Protein AF-A0A5C3QYD5-F1 (afdb_monomer)

Mean predicted aligned error: 5.87 Å

Organism: NCBI:txid1884261

pLDDT: mean 87.88, std 8.75, range [48.03, 98.31]

InterPro domains:
  IPR006797 PRELI/MSF1 domain [PF04707] (2-147)
  IPR006797 PRELI/MSF1 domain [PS50904] (1-152)
  IPR037365 Slowmo/Ups family [PTHR11158] (2-151)

Structure (mmCIF, N/CA/C/O backbone):
data_AF-A0A5C3QYD5-F1
#
_entry.id   AF-A0A5C3QYD5-F1
#
loop_
_atom_site.group_PDB
_atom_site.id
_atom_site.type_symbol
_atom_site.label_atom_id
_atom_site.label_alt_id
_atom_site.label_comp_id
_atom_site.label_asym_id
_atom_site.label_entity_id
_atom_site.label_seq_id
_atom_site.pdbx_PDB_ins_code
_atom_site.Cartn_x
_atom_site.Cartn_y
_atom_site.Cartn_z
_atom_site.occupancy
_atom_site.B_iso_or_equiv
_atom_site.auth_seq_id
_atom_site.auth_comp_id
_atom_site.auth_asym_id
_atom_site.auth_atom_id
_atom_site.pdbx_PDB_model_num
ATOM 1 N N . MET A 1 1 ? -10.654 3.712 4.845 1.00 80.88 1 MET A N 1
ATOM 2 C CA . MET A 1 1 ? -9.734 3.095 3.859 1.00 80.88 1 MET A CA 1
ATOM 3 C C . MET A 1 1 ? -10.425 2.809 2.528 1.00 80.88 1 MET A C 1
ATOM 5 O O . MET A 1 1 ? -9.956 3.313 1.517 1.00 80.88 1 MET A O 1
ATOM 9 N N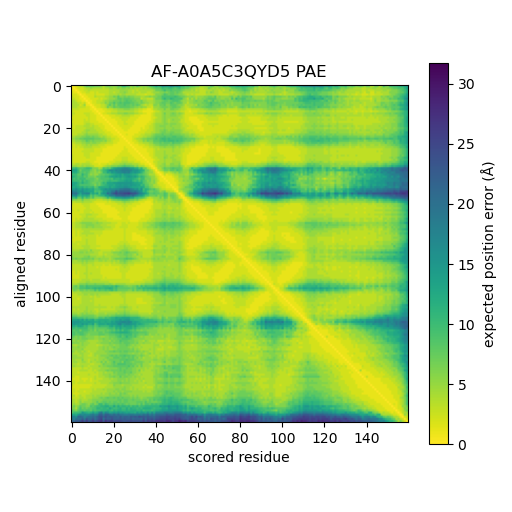 . TRP A 1 2 ? -11.516 2.034 2.483 1.00 88.19 2 TRP A N 1
ATOM 10 C CA . TRP A 1 2 ? -12.134 1.644 1.203 1.00 88.19 2 TRP A CA 1
ATOM 11 C C . TRP A 1 2 ? -12.634 2.824 0.353 1.00 88.19 2 TRP A C 1
ATOM 13 O O . TRP A 1 2 ? -12.552 2.751 -0.866 1.00 88.19 2 TRP A O 1
ATOM 23 N N . HIS A 1 3 ? -13.005 3.942 0.984 1.00 86.62 3 HIS A N 1
ATOM 24 C CA . HIS A 1 3 ? -13.380 5.199 0.320 1.00 86.62 3 HIS A CA 1
ATOM 25 C C . HIS A 1 3 ? -12.204 6.138 -0.003 1.00 86.62 3 HIS A C 1
ATOM 27 O O . HIS A 1 3 ? -12.429 7.303 -0.310 1.00 86.62 3 HIS A O 1
ATOM 33 N N . LYS A 1 4 ? -10.943 5.682 0.101 1.00 86.81 4 LYS A N 1
ATOM 34 C CA . LYS A 1 4 ? -9.759 6.524 -0.169 1.00 86.81 4 LYS A CA 1
ATOM 35 C C . LYS A 1 4 ? -9.779 7.110 -1.585 1.00 86.81 4 LYS A C 1
ATOM 37 O O . LYS A 1 4 ? -9.240 8.192 -1.789 1.00 86.81 4 LYS A O 1
ATOM 42 N N . TYR A 1 5 ? -10.373 6.404 -2.545 1.00 88.88 5 TYR A N 1
ATOM 43 C CA . TYR A 1 5 ? -10.470 6.840 -3.933 1.00 88.88 5 TYR A CA 1
ATOM 44 C C . TYR A 1 5 ? -11.937 7.011 -4.349 1.00 88.88 5 TYR A C 1
ATOM 46 O O . TYR A 1 5 ? -12.779 6.233 -3.890 1.00 88.88 5 TYR A O 1
ATOM 54 N N . PRO A 1 6 ? -12.234 7.984 -5.229 1.00 88.00 6 PRO A N 1
ATOM 55 C CA . PRO A 1 6 ? -11.310 8.997 -5.763 1.00 88.00 6 PRO A CA 1
ATOM 56 C C . PRO A 1 6 ? -10.937 10.074 -4.720 1.00 88.00 6 PRO A C 1
ATOM 58 O O . PRO A 1 6 ? -11.691 10.332 -3.786 1.00 88.00 6 PRO A O 1
ATOM 61 N N . ASN A 1 7 ? -9.771 10.714 -4.878 1.00 86.12 7 ASN A N 1
ATOM 62 C CA . ASN A 1 7 ? -9.389 11.923 -4.131 1.00 86.12 7 ASN A CA 1
ATOM 63 C C . ASN A 1 7 ? -8.490 12.845 -4.988 1.00 86.12 7 ASN A C 1
ATOM 65 O O . ASN A 1 7 ? -7.770 12.331 -5.850 1.00 86.12 7 ASN A O 1
ATOM 69 N N . PRO A 1 8 ? -8.480 14.175 -4.752 1.00 82.00 8 PRO A N 1
ATOM 70 C CA . PRO A 1 8 ? -7.720 15.130 -5.571 1.00 82.00 8 PRO A CA 1
ATOM 71 C C . PRO A 1 8 ? -6.207 14.882 -5.589 1.00 82.00 8 PRO A C 1
ATOM 73 O O . PRO A 1 8 ? -5.557 15.082 -6.612 1.00 82.00 8 PRO A O 1
ATOM 76 N N . SER A 1 9 ? -5.639 14.407 -4.477 1.00 82.06 9 SER A N 1
ATOM 77 C CA . SER A 1 9 ? -4.201 14.139 -4.347 1.00 82.06 9 SER A CA 1
ATOM 78 C C . SER A 1 9 ? -3.742 12.909 -5.140 1.00 82.06 9 SER A C 1
ATOM 80 O O . SER A 1 9 ? -2.549 12.727 -5.355 1.00 82.06 9 SER A O 1
ATOM 82 N N . SER A 1 10 ? -4.669 12.056 -5.585 1.00 84.69 10 SER A N 1
ATOM 83 C CA . SER A 1 10 ? -4.379 10.795 -6.276 1.00 84.69 10 SER A CA 1
ATOM 84 C C . SER A 1 10 ? -5.086 10.700 -7.629 1.00 84.69 10 SER A C 1
ATOM 86 O O . SER A 1 10 ? -5.610 9.647 -7.985 1.00 84.69 10 SER A O 1
ATOM 88 N N . SER A 1 11 ? -5.088 11.790 -8.401 1.00 84.88 11 SER A N 1
ATOM 89 C CA . SER A 1 11 ? -5.731 11.874 -9.726 1.00 84.88 11 SER A CA 1
ATOM 90 C C . SER A 1 11 ? -5.207 10.868 -10.759 1.00 84.88 11 SER A C 1
ATOM 92 O O . SER A 1 11 ? -5.863 10.602 -11.761 1.00 84.88 11 SER A O 1
ATOM 94 N N . HIS A 1 12 ? -4.034 10.287 -10.510 1.00 85.81 12 HIS A N 1
ATOM 95 C CA . HIS A 1 12 ? -3.451 9.235 -11.334 1.00 85.81 12 HIS A CA 1
ATOM 96 C C . HIS A 1 12 ? -4.149 7.876 -11.178 1.00 85.81 12 HIS A C 1
ATOM 98 O O . HIS A 1 12 ? -3.937 7.003 -12.015 1.00 85.81 12 HIS A O 1
ATOM 104 N N . VAL A 1 13 ? -4.932 7.659 -10.116 1.00 90.50 13 VAL A N 1
ATOM 105 C CA . VAL A 1 13 ? -5.699 6.421 -9.926 1.00 90.50 13 VAL A CA 1
ATOM 106 C C . VAL A 1 13 ? -6.940 6.477 -10.808 1.00 90.50 13 VAL A C 1
ATOM 108 O O . VAL A 1 13 ? -7.796 7.340 -10.631 1.00 90.50 13 VAL A O 1
ATOM 111 N N . THR A 1 14 ? -7.036 5.554 -11.759 1.00 92.62 14 THR A N 1
ATOM 112 C CA . THR A 1 14 ? -8.123 5.500 -12.743 1.00 92.62 14 THR A CA 1
ATOM 113 C C . THR A 1 14 ? -9.200 4.481 -12.402 1.00 92.62 14 THR A C 1
ATOM 115 O O . THR A 1 14 ? -10.346 4.680 -12.788 1.00 92.62 14 THR A O 1
ATOM 118 N N . SER A 1 15 ? -8.858 3.395 -11.704 1.00 94.19 15 SER A N 1
ATOM 119 C CA . SER A 1 15 ? -9.833 2.387 -11.271 1.00 94.19 15 SER A CA 1
ATOM 120 C C . SER A 1 15 ? -9.408 1.708 -9.971 1.00 94.19 15 SER A C 1
ATOM 122 O O . SER A 1 15 ? -8.222 1.657 -9.638 1.00 94.19 15 SER A O 1
ATOM 124 N N . VAL A 1 16 ? -10.394 1.199 -9.233 1.00 95.88 16 VAL A N 1
ATOM 125 C CA . VAL A 1 16 ? -10.201 0.379 -8.034 1.00 95.88 16 VAL A CA 1
ATOM 126 C C . VAL A 1 16 ? -11.270 -0.701 -8.043 1.00 95.88 16 VAL A C 1
ATOM 128 O O . VAL A 1 16 ? -12.449 -0.399 -7.866 1.00 95.88 16 VAL A O 1
ATOM 131 N N . ASP A 1 17 ? -10.851 -1.949 -8.188 1.00 96.50 17 ASP A N 1
ATOM 132 C CA . ASP A 1 17 ? -11.749 -3.092 -8.311 1.00 96.50 17 ASP A CA 1
ATOM 133 C C . ASP A 1 17 ? -11.455 -4.094 -7.190 1.00 96.50 17 ASP A C 1
ATOM 135 O O . ASP A 1 17 ? -10.297 -4.400 -6.899 1.00 96.50 17 ASP A O 1
ATOM 139 N N . VAL A 1 18 ? -12.500 -4.587 -6.519 1.00 97.50 18 VAL A N 1
ATOM 140 C CA . VAL A 1 18 ? -12.368 -5.635 -5.494 1.00 97.50 18 VAL A CA 1
ATOM 141 C C . VAL A 1 18 ? -12.349 -6.985 -6.197 1.00 97.50 18 VAL A C 1
ATOM 143 O O . VAL A 1 18 ? -13.327 -7.353 -6.839 1.00 97.50 18 VAL A O 1
ATOM 146 N N . LEU A 1 19 ? -11.242 -7.713 -6.062 1.00 97.62 19 LEU A N 1
ATOM 147 C CA . LEU A 1 19 ? -11.084 -9.052 -6.629 1.00 97.62 19 LEU A CA 1
ATOM 148 C C . LEU A 1 19 ? -11.662 -10.122 -5.704 1.00 97.62 19 LEU A C 1
ATOM 150 O O . LEU A 1 19 ? -12.312 -11.055 -6.161 1.00 97.62 19 LEU A O 1
ATOM 154 N N . ASP A 1 20 ? -11.415 -9.978 -4.403 1.00 98.12 20 ASP A N 1
ATOM 155 C CA . ASP A 1 20 ? -11.877 -10.904 -3.375 1.00 98.12 20 ASP A CA 1
ATOM 156 C C . ASP A 1 20 ? -12.099 -10.157 -2.056 1.00 98.12 20 ASP A C 1
ATOM 158 O O . ASP A 1 20 ? -11.380 -9.208 -1.720 1.00 98.12 20 ASP A O 1
ATOM 162 N N . ARG A 1 21 ? -13.096 -10.594 -1.288 1.00 97.81 21 ARG A N 1
ATOM 163 C CA . ARG A 1 21 ? -13.305 -10.137 0.083 1.00 97.81 21 ARG A CA 1
ATOM 164 C C . ARG A 1 21 ? -13.865 -11.271 0.915 1.00 97.81 21 ARG A C 1
ATOM 166 O O . ARG A 1 21 ? -14.956 -11.765 0.648 1.00 97.81 21 ARG A O 1
ATOM 173 N N . THR A 1 22 ? -13.148 -11.608 1.975 1.00 97.75 22 THR A N 1
ATOM 174 C CA . THR A 1 22 ? -13.517 -12.685 2.887 1.00 97.75 22 THR A CA 1
ATOM 175 C C . THR A 1 22 ? -13.515 -12.196 4.327 1.00 97.75 22 THR A C 1
ATOM 177 O O . THR A 1 22 ? -12.752 -11.307 4.709 1.00 97.75 22 THR A O 1
ATOM 180 N N . PHE A 1 23 ? -14.414 -12.766 5.120 1.00 97.44 23 PHE A N 1
ATOM 181 C CA . PHE A 1 23 ? -14.465 -12.603 6.565 1.00 97.44 23 PHE A CA 1
ATOM 182 C C . PHE A 1 23 ? -14.175 -13.961 7.191 1.00 97.44 23 PHE A C 1
ATOM 184 O O . PHE A 1 23 ? -14.819 -14.944 6.824 1.00 97.44 23 PHE A O 1
ATOM 191 N N . ASP A 1 24 ? -13.216 -14.017 8.109 1.00 94.50 24 ASP A N 1
ATOM 192 C CA . ASP A 1 24 ? -12.956 -15.208 8.909 1.00 94.50 24 ASP A CA 1
ATOM 193 C C . ASP A 1 24 ? -13.699 -15.104 10.251 1.00 94.50 24 ASP A C 1
ATOM 195 O O . ASP A 1 24 ? -13.299 -14.306 11.101 1.00 94.50 24 ASP A O 1
ATOM 199 N N . PRO A 1 25 ? -14.740 -15.922 10.501 1.00 93.44 25 PRO A N 1
ATOM 200 C CA . PRO A 1 25 ? -15.486 -15.883 11.756 1.00 93.44 25 PRO A CA 1
ATOM 201 C C . PRO A 1 25 ? -14.665 -16.277 12.987 1.00 93.44 25 PRO A C 1
ATOM 203 O O . PRO A 1 25 ? -15.064 -15.941 14.099 1.00 93.44 25 PRO A O 1
ATOM 206 N N . LYS A 1 26 ? -13.555 -17.012 12.822 1.00 91.81 26 LYS A N 1
ATOM 207 C CA . LYS A 1 26 ? -12.724 -17.455 13.951 1.00 91.81 26 LYS A CA 1
ATOM 208 C C . LYS A 1 26 ? -11.818 -16.340 14.455 1.00 91.81 26 LYS A C 1
ATOM 210 O O . LYS A 1 26 ? -11.743 -16.122 15.659 1.00 91.81 26 LYS A O 1
ATOM 215 N N . SER A 1 27 ? -11.121 -15.664 13.545 1.00 90.50 27 SER A N 1
ATOM 216 C CA . SER A 1 27 ? -10.227 -14.553 13.892 1.00 90.50 27 SER A CA 1
ATOM 217 C C . SER A 1 27 ? -10.924 -13.191 13.915 1.00 90.50 27 SER A C 1
ATOM 219 O O . SER A 1 27 ? -10.395 -12.252 14.498 1.00 90.50 27 SER A O 1
ATOM 221 N N . GLY A 1 28 ? -12.094 -13.057 13.283 1.00 92.25 28 GLY A N 1
ATOM 222 C CA . GLY A 1 28 ? -12.771 -11.774 13.084 1.00 92.25 28 GLY A CA 1
ATOM 223 C C . GLY A 1 28 ? -12.124 -10.893 12.007 1.00 92.25 28 GLY A C 1
ATOM 224 O O . GLY A 1 28 ? -12.509 -9.731 11.859 1.00 92.25 28 GLY A O 1
ATOM 225 N N . LEU A 1 29 ? -11.148 -11.419 11.257 1.00 95.69 29 LEU A N 1
ATOM 226 C CA . LEU A 1 29 ? -10.410 -10.667 10.248 1.00 95.69 29 LEU A CA 1
ATOM 227 C C . LEU A 1 29 ? -11.208 -10.530 8.952 1.00 95.69 29 LEU A C 1
ATOM 229 O O . LEU A 1 29 ? -11.714 -11.508 8.399 1.00 95.69 29 LEU A O 1
ATOM 233 N N . VAL A 1 30 ? -11.245 -9.310 8.417 1.00 97.88 30 VAL A N 1
ATOM 234 C CA . VAL A 1 30 ? -11.720 -9.049 7.055 1.00 97.88 30 VAL A CA 1
ATOM 235 C C . VAL A 1 30 ? -10.517 -8.893 6.141 1.00 97.88 30 VAL A C 1
ATOM 237 O O . VAL A 1 30 ? -9.777 -7.914 6.248 1.00 97.88 30 VAL A O 1
ATOM 240 N N . ARG A 1 31 ? -10.352 -9.822 5.202 1.00 97.69 31 ARG A N 1
ATOM 241 C CA . ARG A 1 31 ? -9.387 -9.709 4.109 1.00 97.69 31 ARG A CA 1
ATOM 242 C C . ARG A 1 31 ? -10.073 -9.088 2.901 1.00 97.69 31 ARG A C 1
ATOM 244 O O . ARG A 1 31 ? -11.149 -9.517 2.504 1.00 97.69 31 ARG A O 1
ATOM 251 N N . THR A 1 32 ? -9.456 -8.087 2.289 1.00 98.31 32 THR A N 1
ATOM 252 C CA . THR A 1 32 ? -9.893 -7.544 0.995 1.00 98.31 32 THR A CA 1
ATOM 253 C C . THR A 1 32 ? -8.711 -7.484 0.048 1.00 98.31 32 THR A C 1
ATOM 255 O O . THR A 1 32 ? -7.699 -6.867 0.372 1.00 98.31 32 THR A O 1
ATOM 258 N N . GLU A 1 33 ? -8.864 -8.066 -1.132 1.00 98.19 33 GLU A N 1
ATOM 259 C CA . GLU A 1 33 ? -7.918 -7.976 -2.234 1.00 98.19 33 GLU A CA 1
ATOM 260 C C . GLU A 1 33 ? -8.485 -7.093 -3.342 1.00 98.19 33 GLU A C 1
ATOM 262 O O . GLU A 1 33 ? -9.632 -7.253 -3.765 1.00 98.19 33 GLU A O 1
ATOM 267 N N . ARG A 1 34 ? -7.679 -6.140 -3.802 1.00 97.69 34 ARG A N 1
ATOM 268 C CA . ARG A 1 34 ? -8.047 -5.180 -4.836 1.00 97.69 34 ARG A CA 1
ATOM 269 C C . ARG A 1 34 ? -6.983 -5.107 -5.916 1.00 97.69 34 ARG A C 1
ATOM 271 O O . ARG A 1 34 ? -5.796 -5.310 -5.653 1.00 97.69 34 ARG A O 1
ATOM 278 N N . ILE A 1 35 ? -7.416 -4.745 -7.114 1.00 97.44 35 ILE A N 1
ATOM 279 C CA . ILE A 1 35 ? -6.541 -4.240 -8.167 1.00 97.44 35 ILE A CA 1
ATOM 280 C C . ILE A 1 35 ? -6.799 -2.748 -8.342 1.00 97.44 35 ILE A C 1
ATOM 282 O O . ILE A 1 35 ? -7.939 -2.285 -8.348 1.00 97.44 35 ILE A O 1
ATOM 286 N N . ILE A 1 36 ? -5.719 -1.986 -8.435 1.00 95.44 36 ILE A N 1
ATOM 287 C CA . ILE A 1 36 ? -5.745 -0.539 -8.600 1.00 95.44 36 ILE A CA 1
ATOM 288 C C . ILE A 1 36 ? -5.110 -0.231 -9.949 1.00 95.44 36 ILE A C 1
ATOM 290 O O . ILE A 1 36 ? -3.941 -0.547 -10.180 1.00 95.44 36 ILE A O 1
ATOM 294 N N . GLY A 1 37 ? -5.895 0.367 -10.840 1.00 93.31 37 GLY A N 1
ATOM 295 C CA . GLY A 1 37 ? -5.426 0.883 -12.116 1.00 93.31 37 GLY A CA 1
ATOM 296 C C . GLY A 1 37 ? -4.937 2.317 -11.955 1.00 93.31 37 GLY A C 1
ATOM 297 O O . GLY A 1 37 ? -5.649 3.165 -11.419 1.00 93.31 37 GLY A O 1
ATOM 298 N N . CYS A 1 38 ? -3.740 2.599 -12.456 1.00 90.31 38 CYS A N 1
ATOM 299 C CA . CYS A 1 38 ? -3.128 3.921 -12.441 1.00 90.31 38 CYS A CA 1
ATOM 300 C C . CYS A 1 38 ? -2.716 4.328 -13.857 1.00 90.31 38 CYS A C 1
ATOM 302 O O . CYS A 1 38 ? -2.242 3.490 -14.624 1.00 90.31 38 CYS A O 1
ATOM 304 N N . LYS A 1 39 ? -2.837 5.614 -14.191 1.00 86.06 39 LYS A N 1
ATOM 305 C CA . LYS A 1 39 ? -2.154 6.227 -15.335 1.00 86.06 39 LYS A CA 1
ATOM 306 C C . LYS A 1 39 ? -1.038 7.112 -14.820 1.00 86.06 39 LYS A C 1
ATOM 308 O O . LYS A 1 39 ? -1.291 8.137 -14.189 1.00 86.06 39 LYS A O 1
ATOM 313 N N . GLN A 1 40 ? 0.199 6.695 -15.051 1.00 71.12 40 GLN A N 1
ATOM 314 C CA . GLN A 1 40 ? 1.373 7.466 -14.667 1.00 71.12 40 GLN A CA 1
ATOM 315 C C . GLN A 1 40 ? 2.420 7.373 -15.769 1.00 71.12 40 GLN A C 1
ATOM 317 O O . GLN A 1 40 ? 2.723 6.290 -16.262 1.00 71.12 40 GLN A O 1
ATOM 322 N N . ASN A 1 41 ? 3.000 8.520 -16.118 1.00 68.19 41 ASN A N 1
ATOM 323 C CA . ASN A 1 41 ? 4.045 8.605 -17.130 1.00 68.19 41 ASN A CA 1
ATOM 324 C C . ASN A 1 41 ? 5.290 7.855 -16.640 1.00 68.19 41 ASN A C 1
ATOM 326 O O . ASN A 1 41 ? 6.084 8.384 -15.855 1.00 68.19 41 ASN A O 1
ATOM 330 N N . ALA A 1 42 ? 5.453 6.612 -17.090 1.00 70.88 42 ALA A N 1
ATOM 331 C CA . ALA A 1 42 ? 6.708 5.899 -16.937 1.00 70.88 42 ALA A CA 1
ATOM 332 C C . ALA A 1 42 ? 7.796 6.625 -17.755 1.00 70.88 42 ALA A C 1
ATOM 334 O O . ALA A 1 42 ? 7.502 7.173 -18.822 1.00 70.88 42 ALA A O 1
ATOM 335 N N . PRO A 1 43 ? 9.056 6.662 -17.289 1.00 72.31 43 PRO A N 1
ATOM 336 C CA . PRO A 1 43 ? 10.127 7.288 -18.046 1.00 72.31 43 PRO A CA 1
ATOM 337 C C . PRO A 1 43 ? 10.249 6.636 -19.427 1.00 72.31 43 PRO A C 1
ATOM 339 O O . PRO A 1 43 ? 10.210 5.411 -19.540 1.00 72.31 43 PRO A O 1
ATOM 342 N N . ALA A 1 44 ? 10.450 7.439 -20.475 1.00 78.00 44 ALA A N 1
ATOM 343 C CA . ALA A 1 44 ? 10.493 6.944 -21.855 1.00 78.00 44 ALA A CA 1
ATOM 344 C C . ALA A 1 44 ? 11.522 5.817 -22.060 1.00 78.00 44 ALA A C 1
ATOM 346 O O . ALA A 1 44 ? 11.292 4.889 -22.832 1.00 78.00 44 ALA A O 1
ATOM 347 N N . TRP A 1 45 ? 12.641 5.859 -21.330 1.00 75.00 45 TRP A N 1
ATOM 348 C CA . TRP A 1 45 ? 13.659 4.811 -21.368 1.00 75.00 45 TRP A CA 1
ATOM 349 C C . TRP A 1 45 ? 13.168 3.479 -20.774 1.00 75.00 45 TRP A C 1
ATOM 351 O O . TRP A 1 45 ? 13.537 2.428 -21.289 1.00 75.00 45 TRP A O 1
ATOM 361 N N . VAL A 1 46 ? 12.308 3.506 -19.747 1.00 73.19 46 VAL A N 1
ATOM 362 C CA . VAL A 1 46 ? 11.712 2.302 -19.137 1.00 73.19 46 VAL A CA 1
ATOM 363 C C . VAL A 1 46 ? 10.758 1.648 -20.128 1.00 73.19 46 VAL A C 1
ATOM 365 O O . VAL A 1 46 ? 10.874 0.453 -20.390 1.00 73.19 46 VAL A O 1
ATOM 368 N N . ILE A 1 47 ? 9.871 2.445 -20.735 1.00 75.44 47 ILE A N 1
ATOM 369 C CA . ILE A 1 47 ? 8.923 1.972 -21.756 1.00 75.44 47 ILE A CA 1
ATOM 370 C C . ILE A 1 47 ? 9.684 1.366 -22.943 1.00 75.44 47 ILE A C 1
ATOM 372 O O . ILE A 1 47 ? 9.338 0.286 -23.416 1.00 75.44 47 ILE A O 1
ATOM 376 N N . LYS A 1 48 ? 10.757 2.031 -23.393 1.00 77.75 48 LYS A N 1
ATOM 377 C CA . LYS A 1 48 ? 11.570 1.587 -24.531 1.00 77.75 48 LYS A CA 1
ATOM 378 C C . LYS A 1 48 ? 12.343 0.290 -24.260 1.00 77.75 48 LYS A C 1
ATOM 380 O O . LYS A 1 48 ? 12.504 -0.498 -25.184 1.00 77.75 48 LYS A O 1
ATOM 385 N N . LEU A 1 49 ? 12.842 0.077 -23.039 1.00 72.31 49 LEU A N 1
ATOM 386 C CA . LEU A 1 49 ? 13.648 -1.105 -22.697 1.00 72.31 49 LEU A CA 1
ATOM 387 C C . LEU A 1 49 ? 12.812 -2.330 -22.326 1.00 72.31 49 LEU A C 1
ATOM 389 O O . LEU A 1 49 ? 13.202 -3.447 -22.652 1.00 72.31 49 LEU A O 1
ATOM 393 N N . PHE A 1 50 ? 11.698 -2.134 -21.625 1.00 68.25 50 PHE A N 1
ATOM 394 C CA . PHE A 1 50 ? 10.956 -3.240 -21.012 1.00 68.25 50 PHE A CA 1
ATOM 395 C C . PHE A 1 50 ? 9.604 -3.508 -21.661 1.00 68.25 50 PHE A C 1
ATOM 397 O O . PHE A 1 50 ? 8.935 -4.477 -21.298 1.00 68.25 50 PHE A O 1
ATOM 404 N N . GLY A 1 51 ? 9.206 -2.667 -22.619 1.00 64.50 51 GLY A N 1
ATOM 405 C CA . GLY A 1 51 ? 7.827 -2.608 -23.067 1.00 64.50 51 GLY A CA 1
ATOM 406 C C . GLY A 1 51 ? 6.928 -2.075 -21.950 1.00 64.50 51 GLY A C 1
ATOM 407 O O . GLY A 1 51 ? 7.204 -2.195 -20.756 1.00 64.50 51 GLY A O 1
ATOM 408 N N . GLY A 1 52 ? 5.838 -1.423 -22.319 1.00 63.94 5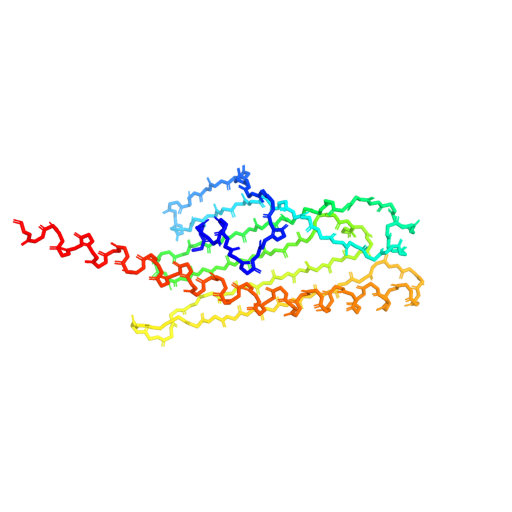2 GLY A N 1
ATOM 409 C CA . GLY A 1 52 ? 4.920 -0.890 -21.327 1.00 63.94 52 GLY A CA 1
ATOM 410 C C . GLY A 1 52 ? 3.889 0.029 -21.938 1.00 63.94 52 GLY A C 1
ATOM 411 O O . GLY A 1 52 ? 4.033 0.499 -23.064 1.00 63.94 52 GLY A O 1
ATOM 412 N N . SER A 1 53 ? 2.849 0.282 -21.160 1.00 68.56 53 SER A N 1
ATOM 413 C CA . SER A 1 53 ? 1.865 1.318 -21.438 1.00 68.56 53 SER A CA 1
ATOM 414 C C . SER A 1 53 ? 1.898 2.335 -20.302 1.00 68.56 53 SER A C 1
ATOM 416 O O . SER A 1 53 ? 2.394 2.032 -19.217 1.00 68.56 53 SER A O 1
ATOM 418 N N . GLU A 1 54 ? 1.334 3.519 -20.519 1.00 75.75 54 GLU A N 1
ATOM 419 C CA . GLU A 1 54 ? 1.124 4.507 -19.448 1.00 75.75 54 GLU A CA 1
ATOM 420 C C . GLU A 1 54 ? 0.171 3.997 -18.350 1.00 75.75 54 GLU A C 1
ATOM 422 O O . GLU A 1 54 ? 0.083 4.586 -17.271 1.00 75.75 54 GLU A O 1
ATOM 427 N N . GLN A 1 55 ? -0.539 2.896 -18.618 1.00 84.06 55 GLN A N 1
ATOM 428 C CA . GLN A 1 55 ? -1.368 2.188 -17.659 1.00 84.06 55 GLN A CA 1
ATOM 429 C C . GLN A 1 55 ? -0.504 1.227 -16.828 1.00 84.06 55 GLN A C 1
ATOM 431 O O . GLN A 1 55 ? 0.164 0.335 -17.361 1.00 84.06 55 GLN A O 1
ATOM 436 N N . ALA A 1 56 ? -0.563 1.390 -15.511 1.00 87.06 56 ALA A N 1
ATOM 437 C CA . ALA A 1 56 ? 0.061 0.514 -14.535 1.00 87.06 56 ALA A CA 1
ATOM 438 C C . ALA A 1 56 ? -0.995 -0.081 -13.600 1.00 87.06 56 ALA A C 1
ATOM 440 O O . ALA A 1 56 ? -2.002 0.560 -13.298 1.00 87.06 56 ALA A O 1
ATOM 441 N N . PHE A 1 57 ? -0.741 -1.293 -13.117 1.00 91.81 57 PHE A N 1
ATOM 442 C CA . PHE A 1 57 ? -1.595 -1.971 -12.151 1.00 91.81 57 PHE A CA 1
ATOM 443 C C . PHE A 1 57 ? -0.836 -2.256 -10.862 1.00 91.81 57 PHE A C 1
ATOM 445 O O . PHE A 1 57 ? 0.333 -2.651 -10.885 1.00 91.81 57 PHE A O 1
ATOM 452 N N . VAL A 1 58 ? -1.527 -2.082 -9.742 1.00 94.12 58 VAL A N 1
ATOM 453 C CA . VAL A 1 58 ? -1.051 -2.393 -8.395 1.00 94.12 58 VAL A CA 1
ATOM 454 C C . VAL A 1 58 ? -2.030 -3.368 -7.764 1.00 94.12 58 VAL A C 1
ATOM 456 O O . VAL A 1 58 ? -3.242 -3.172 -7.826 1.00 94.12 58 VAL A O 1
ATOM 459 N N . ARG A 1 59 ? -1.505 -4.422 -7.152 1.00 97.31 59 ARG A N 1
ATOM 460 C CA . ARG A 1 59 ? -2.279 -5.319 -6.305 1.00 97.31 59 ARG A CA 1
ATOM 461 C C . ARG A 1 59 ? -2.198 -4.826 -4.874 1.00 97.31 59 ARG A C 1
ATOM 463 O O . ARG A 1 59 ? -1.100 -4.616 -4.371 1.00 97.31 59 ARG A O 1
ATOM 470 N N . GLU A 1 60 ? -3.346 -4.688 -4.230 1.00 97.94 60 GLU A N 1
ATOM 471 C CA . GLU A 1 60 ? -3.454 -4.294 -2.830 1.00 97.94 60 GLU A CA 1
ATOM 472 C C . GLU A 1 60 ? -4.176 -5.396 -2.048 1.00 97.94 60 GLU A C 1
ATOM 474 O O . GLU A 1 60 ? -5.251 -5.844 -2.447 1.00 97.94 60 GLU A O 1
ATOM 479 N N . ILE A 1 61 ? -3.609 -5.832 -0.926 1.00 98.12 61 ILE A N 1
ATOM 480 C CA . ILE A 1 61 ? -4.308 -6.660 0.056 1.00 98.12 61 ILE A CA 1
ATOM 481 C C . ILE A 1 61 ? -4.407 -5.871 1.350 1.00 98.12 61 ILE A C 1
ATOM 483 O O . ILE A 1 61 ? -3.425 -5.311 1.823 1.00 98.12 61 ILE A O 1
ATOM 487 N N . SER A 1 62 ? -5.587 -5.876 1.956 1.00 97.81 62 SER A N 1
ATOM 488 C CA . SER A 1 62 ? -5.804 -5.322 3.285 1.00 97.81 62 SER A CA 1
ATOM 489 C C . SER A 1 62 ? -6.384 -6.355 4.235 1.00 97.81 62 SER A C 1
ATOM 491 O O . SER A 1 62 ? -7.186 -7.198 3.827 1.00 97.81 62 SER A O 1
ATOM 493 N N . PHE A 1 63 ? -6.000 -6.244 5.502 1.00 97.62 63 PHE A N 1
ATOM 494 C CA . PHE A 1 63 ? -6.601 -6.966 6.614 1.00 97.62 63 PHE A CA 1
ATOM 495 C C . PHE A 1 63 ? -7.113 -5.960 7.636 1.00 97.62 63 PHE A C 1
ATOM 497 O O . PHE A 1 63 ? -6.377 -5.059 8.038 1.00 97.62 63 PHE A O 1
ATOM 504 N N . ILE A 1 64 ? -8.371 -6.112 8.041 1.00 97.38 64 ILE A N 1
ATOM 505 C CA . ILE A 1 64 ? -8.996 -5.320 9.100 1.00 97.38 64 ILE A CA 1
ATOM 506 C C . ILE A 1 64 ? -9.302 -6.246 10.270 1.00 97.38 64 ILE A C 1
ATOM 508 O O . ILE A 1 64 ? -10.034 -7.223 10.104 1.00 97.38 64 ILE A O 1
ATOM 512 N N . ASP A 1 65 ? -8.766 -5.909 11.437 1.00 95.62 65 ASP A N 1
ATOM 513 C CA . ASP A 1 65 ? -9.031 -6.579 12.702 1.00 95.62 65 ASP A CA 1
ATOM 514 C C . ASP A 1 65 ? -9.855 -5.651 13.594 1.00 95.62 65 ASP A C 1
ATOM 516 O O . ASP A 1 65 ? -9.343 -4.673 14.146 1.00 95.62 65 ASP A O 1
ATOM 520 N N . ALA A 1 66 ? -11.150 -5.940 13.713 1.00 90.56 66 ALA A N 1
ATOM 521 C CA . ALA A 1 66 ? -12.051 -5.133 14.527 1.00 90.56 66 ALA A CA 1
ATOM 522 C C . ALA A 1 66 ? -11.798 -5.304 16.034 1.00 90.56 66 ALA A C 1
ATOM 524 O O . ALA A 1 66 ? -12.021 -4.358 16.787 1.00 90.56 66 ALA A O 1
ATOM 525 N N . ALA A 1 67 ? -11.318 -6.475 16.468 1.00 91.44 67 ALA A N 1
ATOM 526 C CA . ALA A 1 67 ? -11.076 -6.766 17.878 1.00 91.44 67 ALA A CA 1
ATOM 527 C C . ALA A 1 67 ? -9.851 -6.002 18.393 1.00 91.44 67 ALA A C 1
ATOM 529 O O . ALA A 1 67 ? -9.907 -5.377 19.449 1.00 91.44 67 ALA A O 1
ATOM 530 N N . ASN A 1 68 ? -8.772 -5.988 17.606 1.00 93.00 68 ASN A N 1
ATOM 531 C CA . ASN A 1 68 ? -7.545 -5.261 17.937 1.00 93.00 68 ASN A CA 1
ATOM 532 C C . ASN A 1 68 ? -7.526 -3.819 17.401 1.00 93.00 68 ASN A C 1
ATOM 534 O O . ASN A 1 68 ? -6.566 -3.087 17.636 1.00 93.00 68 ASN A O 1
ATOM 538 N N . GLN A 1 69 ? -8.566 -3.407 16.667 1.00 93.81 69 GLN A N 1
ATOM 539 C CA . GLN A 1 69 ? -8.678 -2.094 16.019 1.00 93.81 69 GLN A CA 1
ATOM 540 C C . GLN A 1 69 ? -7.482 -1.769 15.108 1.00 93.81 69 GLN A C 1
ATOM 542 O O . GLN A 1 69 ? -7.044 -0.619 15.011 1.00 93.81 69 GLN A O 1
ATOM 547 N N . THR A 1 70 ? -6.943 -2.786 14.434 1.00 95.81 70 THR A N 1
ATOM 548 C CA . THR A 1 70 ? -5.799 -2.626 13.532 1.00 95.81 70 THR A CA 1
ATOM 549 C C . THR A 1 70 ? -6.205 -2.806 12.079 1.00 95.81 70 THR A C 1
ATOM 551 O O . THR A 1 70 ? -7.153 -3.519 11.745 1.00 95.81 70 THR A O 1
ATOM 554 N N . ALA A 1 71 ? -5.470 -2.139 11.195 1.00 96.56 71 ALA A N 1
ATOM 555 C CA . ALA A 1 71 ? -5.570 -2.360 9.763 1.00 96.56 71 ALA A CA 1
ATOM 556 C C . ALA A 1 71 ? -4.169 -2.466 9.167 1.00 96.56 71 ALA A C 1
ATOM 558 O O . ALA A 1 71 ? -3.330 -1.595 9.400 1.00 96.56 71 ALA A O 1
ATOM 559 N N . SER A 1 72 ? -3.925 -3.503 8.375 1.00 97.06 72 SER A N 1
ATOM 560 C CA . SER A 1 72 ? -2.699 -3.644 7.594 1.00 97.06 72 SER A CA 1
ATOM 561 C C . SER A 1 72 ? -3.021 -3.623 6.109 1.00 97.06 72 SER A C 1
ATOM 563 O O . SER A 1 72 ? -4.071 -4.100 5.676 1.00 97.06 72 SER A O 1
ATOM 565 N N . ILE A 1 73 ? -2.133 -3.018 5.329 1.00 97.25 73 ILE A N 1
ATOM 566 C CA . ILE A 1 73 ? -2.233 -2.949 3.873 1.00 97.25 73 ILE A CA 1
ATOM 567 C C . ILE A 1 73 ? -0.887 -3.326 3.296 1.00 97.25 73 ILE A C 1
ATOM 569 O O . ILE A 1 73 ? 0.141 -2.841 3.767 1.00 97.25 73 ILE A O 1
ATOM 573 N N . THR A 1 74 ? -0.899 -4.149 2.262 1.00 97.38 74 THR A N 1
ATOM 574 C CA . THR A 1 74 ? 0.266 -4.414 1.435 1.00 97.38 74 THR A CA 1
ATOM 575 C C . THR A 1 74 ? -0.075 -4.108 -0.011 1.00 97.38 74 THR A C 1
ATOM 577 O O . THR A 1 74 ? -1.125 -4.517 -0.510 1.00 97.38 74 THR A O 1
ATOM 580 N N . SER A 1 75 ? 0.807 -3.377 -0.680 1.00 95.81 75 SER A N 1
ATOM 581 C CA . SER A 1 75 ? 0.644 -2.979 -2.076 1.00 95.81 75 SER A CA 1
ATOM 582 C C . SER A 1 75 ? 1.874 -3.392 -2.869 1.00 95.81 75 SER A C 1
ATOM 584 O O . SER A 1 75 ? 2.999 -3.200 -2.417 1.00 95.81 75 SER A O 1
ATOM 586 N N . MET A 1 76 ? 1.681 -3.936 -4.066 1.00 94.88 76 MET A N 1
ATOM 587 C CA . MET A 1 76 ? 2.776 -4.319 -4.956 1.00 94.88 76 MET A CA 1
ATOM 588 C C . MET A 1 76 ? 2.417 -4.006 -6.405 1.00 94.88 76 MET A C 1
ATOM 590 O O . MET A 1 76 ? 1.309 -4.310 -6.854 1.00 94.88 76 MET A O 1
ATOM 594 N N . ASN A 1 77 ? 3.343 -3.416 -7.161 1.00 91.69 77 ASN A N 1
ATOM 595 C CA . ASN A 1 77 ? 3.145 -3.242 -8.598 1.00 91.69 77 ASN A CA 1
ATOM 596 C C . ASN A 1 77 ? 3.065 -4.606 -9.299 1.00 91.69 77 ASN A C 1
ATOM 598 O O . ASN A 1 77 ? 3.875 -5.494 -9.046 1.00 91.69 77 ASN A O 1
ATOM 602 N N . LEU A 1 78 ? 2.096 -4.752 -10.200 1.00 90.88 78 LEU A N 1
ATOM 603 C CA . LEU A 1 78 ? 1.994 -5.883 -11.125 1.00 90.88 78 LEU A CA 1
ATOM 604 C C . LEU A 1 78 ? 2.683 -5.548 -12.449 1.00 90.88 78 LEU A C 1
ATOM 606 O O . LEU A 1 78 ? 3.417 -6.358 -13.011 1.00 90.88 78 LEU A O 1
ATOM 610 N N . SER A 1 79 ? 2.486 -4.322 -12.932 1.00 85.56 79 SER A N 1
ATOM 611 C CA . SER A 1 79 ? 3.184 -3.821 -14.114 1.00 85.56 79 SER A CA 1
ATOM 612 C C . SER A 1 79 ? 4.675 -3.664 -13.822 1.00 85.56 79 SER A C 1
ATOM 614 O O . SER A 1 79 ? 5.049 -3.098 -12.796 1.00 85.56 79 SER A O 1
ATOM 616 N N . LEU A 1 80 ? 5.519 -4.146 -14.740 1.00 81.69 80 LEU A N 1
ATOM 617 C CA . LEU A 1 80 ? 6.987 -4.141 -14.636 1.00 81.69 80 LEU A CA 1
ATOM 618 C C . LEU A 1 80 ? 7.564 -4.958 -13.463 1.00 81.69 80 LEU A C 1
ATOM 620 O O . LEU A 1 80 ? 8.771 -4.898 -13.231 1.00 81.69 80 LEU A O 1
ATOM 624 N N . ALA A 1 81 ? 6.753 -5.762 -12.765 1.00 86.12 81 ALA A N 1
ATOM 625 C CA . ALA A 1 81 ? 7.181 -6.565 -11.615 1.00 86.12 81 ALA A CA 1
ATOM 626 C C . ALA A 1 81 ? 8.292 -7.579 -11.945 1.00 86.12 81 ALA A C 1
ATOM 628 O O . ALA A 1 81 ? 9.072 -7.962 -11.076 1.00 86.12 81 ALA A O 1
ATOM 629 N N . GLN A 1 82 ? 8.395 -7.997 -13.210 1.00 82.25 82 GLN A N 1
ATOM 630 C CA . GLN A 1 82 ? 9.474 -8.854 -13.698 1.00 82.25 82 GLN A CA 1
ATOM 631 C C . GLN A 1 82 ? 10.843 -8.158 -13.686 1.00 82.25 82 GLN A C 1
ATOM 633 O O . GLN A 1 82 ? 11.870 -8.827 -13.649 1.00 82.25 82 GLN A O 1
ATOM 638 N N . VAL A 1 83 ? 10.853 -6.823 -13.720 1.00 82.12 83 VAL A N 1
ATOM 639 C CA . VAL A 1 83 ? 12.063 -6.001 -13.789 1.00 82.12 83 VAL A CA 1
ATOM 640 C C . VAL A 1 83 ? 12.355 -5.345 -12.453 1.00 82.12 83 VAL A C 1
ATOM 642 O O . VAL A 1 83 ? 13.502 -5.325 -12.021 1.00 82.12 83 VAL A O 1
ATOM 645 N N . ALA A 1 84 ? 11.340 -4.779 -11.807 1.00 85.56 84 ALA A N 1
ATOM 646 C CA . ALA A 1 84 ? 11.488 -4.165 -10.504 1.00 85.56 84 ALA A CA 1
ATOM 647 C C . ALA A 1 84 ? 10.174 -4.203 -9.726 1.00 85.56 84 ALA A C 1
ATOM 649 O O . ALA A 1 84 ? 9.087 -4.033 -10.282 1.00 85.56 84 ALA A O 1
ATOM 650 N N . THR A 1 85 ? 10.288 -4.401 -8.421 1.00 90.38 85 THR A N 1
ATOM 651 C CA . THR A 1 85 ? 9.155 -4.482 -7.508 1.00 90.38 85 THR A CA 1
ATOM 652 C C . THR A 1 85 ? 9.262 -3.398 -6.454 1.00 90.38 85 THR A C 1
ATOM 654 O O . THR A 1 85 ? 10.318 -3.230 -5.853 1.00 90.38 85 THR A O 1
ATOM 657 N N . CYS A 1 86 ? 8.165 -2.696 -6.215 1.00 92.06 86 CYS A N 1
ATOM 658 C CA . CYS A 1 86 ? 7.949 -1.804 -5.090 1.00 92.06 86 CYS A CA 1
ATOM 659 C C . CYS A 1 86 ? 6.865 -2.440 -4.220 1.00 92.06 86 CYS A C 1
ATOM 661 O O . CYS A 1 86 ? 5.694 -2.460 -4.603 1.00 92.06 86 CYS A O 1
ATOM 663 N N . TYR A 1 87 ? 7.275 -2.992 -3.084 1.00 94.56 87 TYR A N 1
ATOM 664 C CA . TYR A 1 87 ? 6.399 -3.583 -2.086 1.00 94.56 87 TYR A CA 1
ATOM 665 C C . TYR A 1 87 ? 6.207 -2.586 -0.947 1.00 94.56 87 TYR A C 1
ATOM 667 O O . TYR A 1 87 ? 7.134 -2.315 -0.192 1.00 94.56 87 TYR A O 1
ATOM 675 N N . GLU A 1 88 ? 5.020 -2.007 -0.847 1.00 95.56 88 GLU A N 1
ATOM 676 C CA . GLU A 1 88 ? 4.645 -1.077 0.214 1.00 95.56 88 GLU A CA 1
ATOM 677 C C . GLU A 1 88 ? 3.865 -1.815 1.301 1.00 95.56 88 GLU A C 1
ATOM 679 O O . GLU A 1 88 ? 2.986 -2.628 1.010 1.00 95.56 88 GLU A O 1
ATOM 684 N N . GLN A 1 89 ? 4.154 -1.484 2.556 1.00 96.50 89 GLN A N 1
ATOM 685 C CA . GLN A 1 89 ? 3.410 -1.946 3.715 1.00 96.50 89 GLN A CA 1
ATOM 686 C C . GLN A 1 89 ? 2.949 -0.751 4.544 1.00 96.50 89 GLN A C 1
ATOM 688 O O . GLN A 1 89 ? 3.725 0.147 4.868 1.00 96.50 89 GLN A O 1
ATOM 693 N N . ILE A 1 90 ? 1.671 -0.758 4.909 1.00 95.88 90 ILE A N 1
ATOM 694 C CA . ILE A 1 90 ? 1.044 0.242 5.767 1.00 95.88 90 ILE A CA 1
ATOM 695 C C . ILE A 1 90 ? 0.420 -0.460 6.966 1.00 95.88 90 ILE A C 1
ATOM 697 O O . ILE A 1 90 ? -0.234 -1.494 6.824 1.00 95.88 90 ILE A O 1
ATOM 701 N N . GLN A 1 91 ? 0.568 0.144 8.140 1.00 96.94 91 GLN A N 1
ATOM 702 C CA . GLN A 1 91 ? -0.069 -0.299 9.368 1.00 96.94 91 GLN A CA 1
ATOM 703 C C . GLN A 1 91 ? -0.760 0.871 10.068 1.00 96.94 91 GLN A C 1
ATOM 705 O O . GLN A 1 91 ? -0.178 1.942 10.252 1.00 96.94 91 GLN A O 1
ATOM 710 N N . TYR A 1 92 ? -2.005 0.632 10.468 1.00 95.31 92 TYR A N 1
ATOM 711 C CA . TYR A 1 92 ? -2.781 1.486 11.352 1.00 95.31 92 TYR A CA 1
ATOM 712 C C . TYR A 1 92 ? -3.016 0.752 12.665 1.00 95.31 92 TYR A C 1
ATOM 714 O O . TYR A 1 92 ? -3.473 -0.395 12.663 1.00 95.31 92 TYR A O 1
ATOM 722 N N . SER A 1 93 ? -2.741 1.423 13.777 1.00 96.06 93 SER A N 1
ATOM 723 C CA . SER A 1 93 ? -3.016 0.906 15.116 1.00 96.06 93 SER A CA 1
ATOM 724 C C . SER A 1 93 ? -3.494 2.023 16.045 1.00 96.06 93 SER A C 1
ATOM 726 O O . SER A 1 93 ? -3.174 3.193 15.809 1.00 96.06 93 SER A O 1
ATOM 728 N N . PRO A 1 94 ? -4.234 1.707 17.118 1.00 95.62 94 PRO A N 1
ATOM 729 C CA . PRO A 1 94 ? -4.590 2.698 18.125 1.00 95.62 94 PRO A CA 1
ATOM 730 C C . PRO A 1 94 ? -3.331 3.304 18.760 1.00 95.62 94 PRO A C 1
ATOM 732 O O . PRO A 1 94 ? -2.393 2.583 19.101 1.00 95.62 94 PRO A O 1
ATOM 735 N N . ALA A 1 95 ? -3.301 4.629 18.896 1.00 94.75 95 ALA A N 1
ATOM 736 C CA . ALA A 1 95 ? -2.284 5.351 19.667 1.00 94.75 95 ALA A CA 1
ATOM 737 C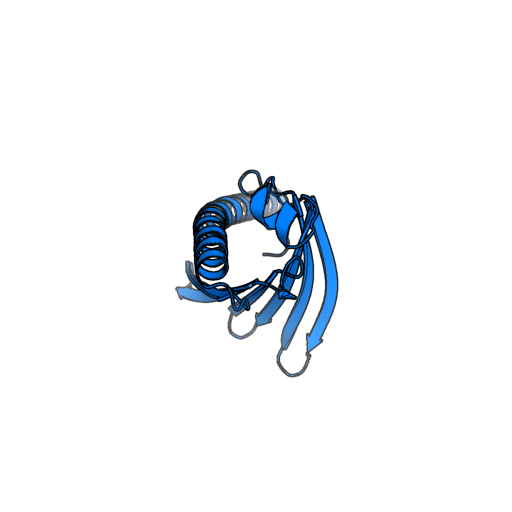 C . ALA A 1 95 ? -2.854 5.828 21.012 1.00 94.75 95 ALA A C 1
ATOM 739 O O . ALA A 1 95 ? -2.183 5.779 22.038 1.00 94.75 95 ALA A O 1
ATOM 740 N N . SER A 1 96 ? -4.106 6.284 20.983 1.00 92.88 96 SER A N 1
ATOM 741 C CA . SER A 1 96 ? -4.944 6.685 22.116 1.00 92.88 96 SER A CA 1
ATOM 742 C C . SER A 1 96 ? -6.415 6.502 21.718 1.00 92.88 96 SER A C 1
ATOM 744 O O . SER A 1 96 ? -6.707 6.088 20.596 1.00 92.88 96 SER A O 1
ATOM 746 N N . HIS A 1 97 ? -7.351 6.832 22.610 1.00 87.38 97 HIS A N 1
ATOM 747 C CA . HIS A 1 97 ? -8.793 6.742 22.339 1.00 87.38 97 HIS A CA 1
ATOM 748 C C . HIS A 1 97 ? -9.243 7.533 21.089 1.00 87.38 97 HIS A C 1
ATOM 750 O O . HIS A 1 97 ? -10.218 7.178 20.436 1.00 87.38 97 HIS A O 1
ATOM 756 N N . ASP A 1 98 ? -8.530 8.601 20.745 1.00 88.56 98 ASP A N 1
ATOM 757 C CA . ASP A 1 98 ? -8.869 9.567 19.699 1.00 88.56 98 ASP A CA 1
ATOM 758 C C . ASP A 1 98 ? -7.819 9.660 18.578 1.00 88.56 98 ASP A C 1
ATOM 760 O O . ASP A 1 98 ? -7.956 10.476 17.664 1.00 88.56 98 ASP A O 1
ATOM 764 N N . ARG A 1 99 ? -6.755 8.844 18.623 1.00 91.75 99 ARG A N 1
ATOM 765 C CA . ARG A 1 99 ? -5.658 8.905 17.647 1.00 91.75 99 ARG A CA 1
ATOM 766 C C . ARG A 1 99 ? -5.256 7.533 17.138 1.00 91.75 99 ARG A C 1
ATOM 768 O O . ARG A 1 99 ? -5.167 6.559 17.880 1.00 91.75 99 ARG A O 1
ATOM 775 N N . THR A 1 100 ? -4.901 7.502 15.859 1.00 93.75 100 THR A N 1
ATOM 776 C CA . THR A 1 100 ? -4.381 6.323 15.166 1.0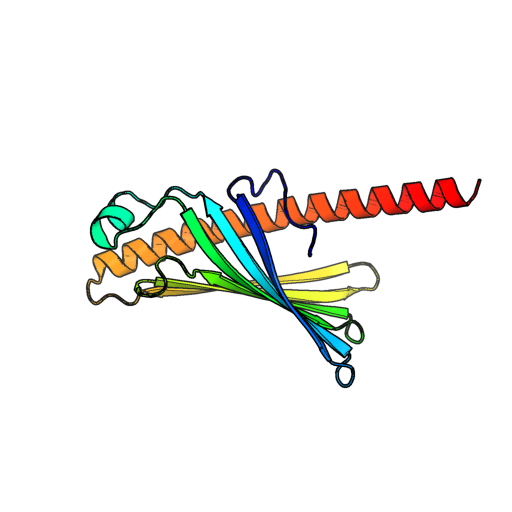0 93.75 100 THR A CA 1
ATOM 777 C C . THR A 1 100 ? -2.926 6.565 14.775 1.00 93.75 100 THR A C 1
ATOM 779 O O . THR A 1 100 ? -2.611 7.570 14.132 1.00 93.75 100 THR A O 1
ATOM 782 N N . THR A 1 101 ? -2.037 5.646 15.144 1.00 95.62 101 THR A N 1
ATOM 783 C CA . THR A 1 101 ? -0.672 5.590 14.615 1.00 95.62 101 THR A CA 1
ATOM 784 C C . THR A 1 101 ? -0.727 5.078 13.185 1.00 95.62 101 THR A C 1
ATOM 786 O O . THR A 1 101 ? -1.390 4.083 12.903 1.00 95.62 101 THR A O 1
ATOM 789 N N . PHE A 1 102 ? -0.019 5.761 12.291 1.00 93.75 102 PHE A N 1
ATOM 790 C CA . PHE A 1 102 ? 0.147 5.373 10.898 1.00 93.75 102 PHE A CA 1
ATOM 791 C C . PHE A 1 102 ? 1.629 5.159 10.611 1.00 93.75 102 PHE A C 1
ATOM 793 O O . PHE A 1 102 ? 2.426 6.092 10.744 1.00 93.75 102 PHE A O 1
ATOM 800 N N . THR A 1 103 ? 1.971 3.951 10.178 1.00 94.88 103 THR A N 1
ATOM 801 C CA . THR A 1 103 ? 3.322 3.583 9.754 1.00 94.88 103 THR A CA 1
ATOM 802 C C . THR A 1 103 ? 3.271 3.108 8.313 1.00 94.88 103 THR A C 1
ATOM 804 O O . THR A 1 103 ? 2.396 2.327 7.950 1.00 94.88 103 THR A O 1
ATOM 807 N N . GLN A 1 104 ? 4.210 3.580 7.497 1.00 94.12 104 GLN A N 1
ATOM 808 C CA . GLN A 1 104 ? 4.337 3.196 6.098 1.00 94.12 104 GLN A CA 1
ATOM 809 C C . GLN A 1 104 ? 5.809 2.935 5.775 1.00 94.12 104 GLN A C 1
ATOM 811 O O . GLN A 1 104 ? 6.669 3.756 6.097 1.00 94.12 104 GLN A O 1
ATOM 816 N N . SER A 1 105 ? 6.086 1.816 5.118 1.00 94.38 105 SER A N 1
ATOM 817 C CA . SER A 1 105 ? 7.400 1.448 4.596 1.00 94.38 105 SER A CA 1
ATOM 818 C C . SER A 1 105 ? 7.268 0.939 3.164 1.00 94.38 105 SER A C 1
ATOM 820 O O . SER A 1 105 ? 6.193 0.515 2.741 1.00 94.38 105 SER A O 1
ATOM 822 N N . ALA A 1 106 ? 8.361 0.990 2.407 1.00 93.31 106 ALA A N 1
ATOM 823 C CA . ALA A 1 106 ? 8.446 0.302 1.130 1.00 93.31 106 ALA A CA 1
ATOM 824 C C . ALA A 1 106 ? 9.808 -0.346 0.937 1.00 93.31 106 ALA A C 1
ATOM 826 O O . ALA A 1 106 ? 10.838 0.201 1.331 1.00 93.31 106 ALA A O 1
ATOM 827 N N . GLU A 1 107 ? 9.779 -1.499 0.289 1.00 93.12 107 GLU A N 1
ATOM 828 C CA . GLU A 1 107 ? 10.935 -2.233 -0.181 1.00 93.12 107 GLU A CA 1
ATOM 829 C C . GLU A 1 107 ? 10.955 -2.191 -1.708 1.00 93.12 107 GLU A C 1
ATOM 831 O O . GLU A 1 107 ? 9.972 -2.531 -2.373 1.00 93.12 107 GLU A O 1
ATOM 836 N N . ILE A 1 108 ? 12.079 -1.751 -2.269 1.00 90.25 108 ILE A N 1
ATOM 837 C CA . ILE A 1 108 ? 12.279 -1.662 -3.712 1.00 90.25 108 ILE A CA 1
ATOM 838 C C . ILE A 1 108 ? 13.376 -2.645 -4.097 1.00 90.25 108 ILE A C 1
ATOM 840 O O . ILE A 1 108 ? 14.459 -2.623 -3.521 1.00 90.25 108 ILE A O 1
ATOM 844 N N . GLN A 1 109 ? 13.095 -3.494 -5.082 1.00 88.75 109 GLN A N 1
ATOM 845 C CA . GLN A 1 109 ? 14.052 -4.461 -5.614 1.00 88.75 109 GLN A CA 1
ATOM 846 C C . GLN A 1 109 ? 14.085 -4.364 -7.138 1.00 88.75 109 GLN A C 1
ATOM 848 O O . GLN A 1 109 ? 13.053 -4.569 -7.779 1.00 88.75 109 GLN A O 1
ATOM 853 N N . ALA A 1 110 ? 15.252 -4.115 -7.734 1.00 86.94 110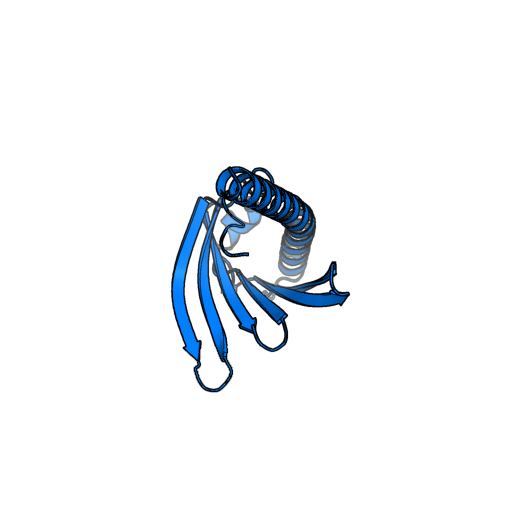 ALA A N 1
ATOM 854 C CA . ALA A 1 110 ? 15.458 -4.286 -9.171 1.00 86.94 110 ALA A CA 1
ATOM 855 C C . ALA A 1 110 ? 16.083 -5.656 -9.486 1.00 86.94 110 ALA A C 1
ATOM 857 O O . ALA A 1 110 ? 17.045 -6.098 -8.865 1.00 86.94 110 ALA A O 1
ATOM 858 N N . ARG A 1 111 ? 15.539 -6.332 -10.496 1.00 83.00 111 ARG A N 1
ATOM 859 C CA . ARG A 1 111 ? 15.913 -7.676 -10.952 1.00 83.00 111 ARG A CA 1
ATOM 860 C C . ARG A 1 111 ? 16.516 -7.606 -12.353 1.00 83.00 111 ARG A C 1
ATOM 862 O O . ARG A 1 111 ? 16.019 -8.213 -13.295 1.00 83.00 111 ARG A O 1
ATOM 869 N N . THR A 1 112 ? 17.584 -6.826 -12.504 1.00 77.69 112 THR A N 1
ATOM 870 C CA . THR A 1 112 ? 18.327 -6.717 -13.768 1.00 77.69 112 THR A CA 1
ATOM 871 C C . THR A 1 112 ? 19.829 -6.840 -13.547 1.00 77.69 112 THR A C 1
ATOM 873 O O . THR A 1 112 ? 20.376 -6.321 -12.577 1.00 77.69 112 THR A O 1
ATOM 876 N N . SER A 1 113 ? 20.508 -7.518 -14.473 1.00 79.12 113 SER A N 1
ATOM 877 C CA . SER A 1 113 ? 21.967 -7.670 -14.465 1.00 79.12 113 SER A CA 1
ATOM 878 C C . SER A 1 113 ? 22.699 -6.384 -14.872 1.00 79.12 113 SER A C 1
ATOM 880 O O . SER A 1 113 ? 23.899 -6.255 -14.636 1.00 79.12 113 SER A O 1
ATOM 882 N N . TRP A 1 114 ? 22.002 -5.411 -15.472 1.00 82.38 114 TRP A N 1
ATOM 883 C CA . TRP A 1 114 ? 22.593 -4.132 -15.867 1.00 82.38 114 TRP A CA 1
ATOM 884 C C . TRP A 1 114 ? 22.532 -3.124 -14.723 1.00 82.38 114 TRP A C 1
ATOM 886 O O . TRP A 1 114 ? 21.520 -2.458 -14.510 1.00 82.38 114 TRP A O 1
ATOM 896 N N . ARG A 1 115 ? 23.652 -2.964 -14.016 1.00 82.94 115 ARG A N 1
ATOM 897 C CA . ARG A 1 115 ? 23.748 -2.141 -12.800 1.00 82.94 115 ARG A CA 1
ATOM 898 C C . ARG A 1 115 ? 23.251 -0.698 -12.976 1.00 82.94 115 ARG A C 1
ATOM 900 O O . ARG A 1 115 ? 22.541 -0.189 -12.119 1.00 82.94 115 ARG A O 1
ATOM 907 N N . SER A 1 116 ? 23.552 -0.053 -14.104 1.00 82.75 116 SER A N 1
ATOM 908 C CA . SER A 1 116 ? 23.076 1.314 -14.382 1.00 82.75 116 SER A CA 1
ATOM 909 C C . SER A 1 116 ? 21.558 1.388 -14.566 1.00 82.75 116 SER A C 1
ATOM 911 O O . SER A 1 116 ? 20.931 2.363 -14.158 1.00 82.75 116 SER A O 1
ATOM 913 N N . VAL A 1 117 ? 20.961 0.350 -15.157 1.00 80.12 117 VAL A N 1
ATOM 914 C CA . VAL A 1 117 ? 19.510 0.249 -15.352 1.00 80.12 117 VAL A CA 1
ATOM 915 C C . VAL A 1 117 ? 18.819 -0.059 -14.025 1.00 80.12 117 VAL A C 1
ATOM 917 O O . VAL A 1 117 ? 17.805 0.565 -13.726 1.00 80.12 117 VAL A O 1
ATOM 920 N N . ALA A 1 118 ? 19.399 -0.944 -13.204 1.00 81.31 118 ALA A N 1
ATOM 921 C CA . ALA A 1 118 ? 18.931 -1.216 -11.844 1.00 81.31 118 ALA A CA 1
ATOM 922 C C . ALA A 1 118 ? 18.871 0.075 -11.018 1.00 81.31 118 ALA A C 1
ATOM 924 O O . ALA A 1 118 ? 17.794 0.459 -10.572 1.00 81.31 118 ALA A O 1
ATOM 925 N N . ASN A 1 119 ? 19.984 0.812 -10.934 1.00 84.50 119 ASN A N 1
ATOM 926 C CA . ASN A 1 119 ? 20.052 2.072 -10.191 1.00 84.50 119 ASN A CA 1
ATOM 927 C C . ASN A 1 119 ? 19.029 3.102 -10.701 1.00 84.50 119 ASN A C 1
ATOM 929 O O . ASN A 1 119 ? 18.398 3.807 -9.916 1.00 84.50 119 ASN A O 1
ATOM 933 N N . GLY A 1 120 ? 18.850 3.206 -12.023 1.00 83.44 120 GLY A N 1
ATOM 934 C CA . GLY A 1 120 ? 17.862 4.105 -12.621 1.00 83.44 120 GLY A CA 1
ATOM 935 C C . GLY A 1 120 ? 16.421 3.741 -12.251 1.00 83.44 120 GLY A C 1
ATOM 936 O O . GLY A 1 120 ? 15.628 4.631 -11.938 1.00 83.44 120 GLY A O 1
ATOM 937 N N . LEU A 1 121 ? 16.086 2.446 -12.259 1.00 80.88 121 LEU A N 1
ATOM 938 C CA . LEU A 1 121 ? 14.761 1.945 -11.885 1.00 80.88 121 LEU A CA 1
ATOM 939 C C . LEU A 1 121 ? 14.486 2.138 -10.396 1.00 80.88 121 LEU A C 1
ATOM 941 O O . LEU A 1 121 ? 13.408 2.605 -10.041 1.00 80.88 121 LEU A O 1
ATOM 945 N N . GLU A 1 122 ? 15.453 1.810 -9.542 1.00 85.06 122 GLU A N 1
ATOM 946 C CA . GLU A 1 122 ? 15.333 1.962 -8.092 1.00 85.06 122 GLU A CA 1
ATOM 947 C C . GLU A 1 122 ? 15.130 3.425 -7.710 1.00 85.06 122 GLU A C 1
ATOM 949 O O . GLU A 1 122 ? 14.177 3.744 -7.003 1.00 85.06 122 GLU A O 1
ATOM 954 N N . ASN A 1 123 ? 15.945 4.331 -8.259 1.00 86.00 123 ASN A N 1
ATOM 955 C CA . ASN A 1 123 ? 15.794 5.768 -8.030 1.00 86.00 123 ASN A CA 1
ATOM 956 C C . ASN A 1 123 ? 14.431 6.284 -8.504 1.00 86.00 123 ASN A C 1
ATOM 958 O O . ASN A 1 123 ? 13.807 7.107 -7.831 1.00 86.00 123 ASN A O 1
ATOM 962 N N . TRP A 1 124 ? 13.951 5.803 -9.654 1.00 83.31 124 TRP A N 1
ATOM 963 C CA . TRP A 1 124 ? 12.637 6.181 -10.160 1.00 83.31 124 TRP A CA 1
ATOM 964 C C . TRP A 1 124 ? 11.507 5.678 -9.252 1.00 83.31 124 TRP A C 1
ATOM 966 O O . TRP A 1 124 ? 10.656 6.476 -8.855 1.00 83.31 124 TRP A O 1
ATOM 976 N N . LEU A 1 125 ? 11.512 4.393 -8.882 1.00 83.25 125 LEU A N 1
ATOM 977 C CA . LEU A 1 125 ? 10.523 3.809 -7.973 1.00 83.25 125 LEU A CA 1
ATOM 978 C C . LEU A 1 125 ? 10.548 4.487 -6.602 1.00 83.25 125 LEU A C 1
ATOM 980 O O . LEU A 1 125 ? 9.490 4.776 -6.051 1.00 83.25 125 LEU A O 1
ATOM 984 N N . TYR A 1 126 ? 11.733 4.811 -6.088 1.00 86.38 126 TYR A N 1
ATOM 985 C CA . TYR A 1 126 ? 11.900 5.508 -4.818 1.00 86.38 126 TYR A CA 1
ATOM 986 C C . TYR A 1 126 ? 11.300 6.915 -4.865 1.00 86.38 126 TYR A C 1
ATOM 988 O O . TYR A 1 126 ? 10.472 7.264 -4.023 1.00 86.38 126 TYR A O 1
ATOM 996 N N . ALA A 1 127 ? 11.647 7.705 -5.886 1.00 85.31 127 ALA A N 1
ATOM 997 C CA . ALA A 1 127 ? 11.092 9.044 -6.062 1.00 85.31 127 ALA A CA 1
ATOM 998 C C . ALA A 1 127 ? 9.560 9.007 -6.208 1.00 85.31 127 ALA A C 1
ATOM 1000 O O . ALA A 1 127 ? 8.852 9.847 -5.648 1.00 85.31 127 ALA A O 1
ATOM 1001 N N . ARG A 1 128 ? 9.033 8.005 -6.927 1.00 81.06 128 ARG A N 1
ATOM 1002 C CA . ARG A 1 128 ? 7.587 7.782 -7.064 1.00 81.06 128 ARG A CA 1
ATOM 1003 C C . ARG A 1 128 ? 6.941 7.420 -5.735 1.00 81.06 128 ARG A C 1
ATOM 1005 O O . ARG A 1 128 ? 5.927 8.018 -5.386 1.00 81.06 128 ARG A O 1
ATOM 1012 N N . PHE A 1 129 ? 7.519 6.482 -4.993 1.00 83.75 129 PHE A N 1
ATOM 1013 C CA . PHE A 1 129 ? 7.024 6.089 -3.680 1.00 83.75 129 PHE A CA 1
ATOM 1014 C C . PHE A 1 129 ? 6.973 7.287 -2.731 1.00 83.75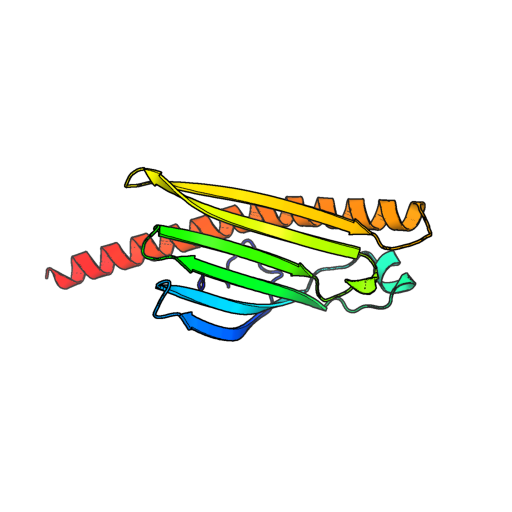 129 PHE A C 1
ATOM 1016 O O . PHE A 1 129 ? 5.932 7.544 -2.134 1.00 83.75 129 PHE A O 1
ATOM 1023 N N . GLN A 1 130 ? 8.046 8.079 -2.657 1.00 86.12 130 GLN A N 1
ATOM 1024 C CA . GLN A 1 130 ? 8.105 9.255 -1.792 1.00 86.12 130 GLN A CA 1
ATOM 1025 C C . GLN A 1 130 ? 7.004 10.274 -2.126 1.00 86.12 130 GLN A C 1
ATOM 1027 O O . GLN A 1 130 ? 6.324 10.772 -1.225 1.00 86.12 130 GLN A O 1
ATOM 1032 N N . GLN A 1 131 ? 6.789 10.550 -3.415 1.00 83.12 131 GLN A N 1
ATOM 1033 C CA . GLN A 1 131 ? 5.723 11.444 -3.870 1.00 83.12 131 GLN A CA 1
ATOM 1034 C C . GLN A 1 131 ? 4.330 10.879 -3.540 1.00 83.12 131 GLN A C 1
ATOM 1036 O O . GLN A 1 131 ? 3.477 11.587 -2.998 1.00 83.12 131 GLN A O 1
ATOM 1041 N N . ASN A 1 132 ? 4.102 9.596 -3.830 1.00 82.12 132 ASN A N 1
ATOM 1042 C CA . ASN A 1 132 ? 2.819 8.928 -3.615 1.00 82.12 132 ASN A CA 1
ATOM 1043 C C . ASN A 1 132 ? 2.479 8.787 -2.124 1.00 82.12 132 ASN A C 1
ATOM 1045 O O . ASN A 1 132 ? 1.310 8.897 -1.762 1.00 82.12 132 ASN A O 1
ATOM 1049 N N . ALA A 1 133 ? 3.473 8.598 -1.255 1.00 84.44 133 ALA A N 1
ATOM 1050 C CA . ALA A 1 133 ? 3.299 8.511 0.192 1.00 84.44 133 ALA A CA 1
ATOM 1051 C C . ALA A 1 133 ? 2.740 9.816 0.778 1.00 84.44 133 ALA A C 1
ATOM 1053 O O . ALA A 1 133 ? 1.758 9.813 1.524 1.00 84.44 133 ALA A O 1
ATOM 1054 N N . GLN A 1 134 ? 3.336 10.953 0.402 1.00 84.56 134 GLN A N 1
ATOM 1055 C CA . GLN A 1 134 ? 2.911 12.272 0.879 1.00 84.56 134 GLN A CA 1
ATOM 1056 C C . GLN A 1 134 ? 1.498 12.612 0.395 1.00 84.56 134 GLN A C 1
ATOM 1058 O O . GLN A 1 134 ? 0.630 12.963 1.198 1.00 84.56 134 GLN A O 1
ATOM 1063 N N . LEU A 1 135 ? 1.249 12.439 -0.906 1.00 86.12 135 LEU A N 1
ATOM 1064 C CA . LEU A 1 135 ? -0.063 12.668 -1.513 1.00 86.12 135 LEU A CA 1
ATOM 1065 C C . LEU A 1 135 ? -1.124 11.708 -0.965 1.00 86.12 135 LEU A C 1
ATOM 1067 O O . LEU A 1 135 ? -2.248 12.116 -0.683 1.00 86.12 135 LEU A O 1
ATOM 1071 N N . GLY A 1 136 ? -0.760 10.441 -0.773 1.00 84.19 136 GLY A N 1
ATOM 1072 C CA . GLY A 1 136 ? -1.638 9.407 -0.246 1.00 84.19 136 GLY A CA 1
ATOM 1073 C C . GLY A 1 136 ? -2.081 9.695 1.184 1.00 84.19 136 GLY A C 1
ATOM 1074 O O . GLY A 1 136 ? -3.260 9.519 1.493 1.00 84.19 136 GLY A O 1
ATOM 1075 N N . LYS A 1 137 ? -1.173 10.182 2.041 1.00 86.44 137 LYS A N 1
ATOM 1076 C CA . LYS A 1 137 ? -1.496 10.603 3.411 1.00 86.44 137 LYS A CA 1
ATOM 1077 C C . LYS A 1 137 ? -2.412 11.828 3.429 1.00 86.44 137 LYS A C 1
ATOM 1079 O O . LYS A 1 137 ? -3.404 11.823 4.159 1.00 86.44 137 LYS A O 1
ATOM 1084 N N . ALA A 1 138 ? -2.100 12.855 2.637 1.00 88.06 138 ALA A N 1
ATOM 1085 C CA . ALA A 1 138 ? -2.913 14.068 2.542 1.00 88.06 138 ALA A CA 1
ATOM 1086 C C . ALA A 1 138 ? -4.335 13.754 2.048 1.00 88.06 138 ALA A C 1
ATOM 1088 O O . ALA A 1 138 ? -5.302 13.991 2.769 1.00 88.06 138 ALA A O 1
ATOM 1089 N N . GLY A 1 139 ? -4.456 13.088 0.896 1.00 87.12 139 GLY A N 1
ATOM 1090 C CA . GLY A 1 139 ? -5.754 12.733 0.324 1.00 87.12 139 GLY A CA 1
ATOM 1091 C C . GLY A 1 139 ? -6.572 11.807 1.224 1.00 87.12 139 GLY A C 1
ATOM 1092 O O . GLY A 1 139 ? -7.790 11.940 1.310 1.00 87.12 139 GLY A O 1
ATOM 1093 N N . PHE A 1 140 ? -5.925 10.891 1.955 1.00 89.50 140 PHE A N 1
ATOM 1094 C CA . PHE A 1 140 ? -6.637 10.063 2.927 1.00 89.50 140 PHE A CA 1
ATOM 1095 C C . PHE A 1 140 ? -7.149 10.873 4.125 1.00 89.50 140 PHE A C 1
ATOM 1097 O O . PHE A 1 140 ? -8.260 10.627 4.589 1.00 89.50 140 PHE A O 1
ATOM 1104 N N . THR A 1 141 ? -6.379 11.858 4.592 1.00 89.19 141 THR A N 1
ATOM 1105 C CA . THR A 1 141 ? -6.778 12.748 5.694 1.00 89.19 141 THR A CA 1
ATOM 1106 C C . THR A 1 141 ? -8.000 13.584 5.304 1.00 89.19 141 THR A C 1
ATOM 1108 O O . THR A 1 141 ? -8.944 13.678 6.087 1.00 89.19 141 THR A O 1
ATOM 1111 N N . ASP A 1 142 ? -8.040 14.098 4.074 1.00 89.56 142 ASP A N 1
ATOM 1112 C CA . ASP A 1 142 ? -9.188 14.852 3.554 1.00 89.56 142 ASP A CA 1
ATOM 1113 C C . ASP A 1 142 ? -10.455 13.990 3.472 1.00 89.56 142 ASP A C 1
ATOM 1115 O O . ASP A 1 142 ? -11.539 14.417 3.876 1.00 89.56 142 ASP A O 1
ATOM 1119 N N . VAL A 1 143 ? -10.324 12.741 3.007 1.00 90.75 143 VAL A N 1
ATOM 1120 C CA . VAL A 1 143 ? -11.436 11.779 2.989 1.00 90.75 143 VAL A CA 1
ATOM 1121 C C . VAL A 1 143 ? -11.943 11.496 4.403 1.00 90.75 143 VAL A C 1
ATOM 1123 O O . VAL A 1 143 ? -13.153 11.467 4.615 1.00 90.75 143 VAL A O 1
ATOM 1126 N N . LEU A 1 144 ? -11.046 11.297 5.374 1.00 90.31 144 LEU A N 1
ATOM 1127 C CA . LEU A 1 144 ? -11.437 11.059 6.765 1.00 90.31 144 LEU A CA 1
ATOM 1128 C C . LEU A 1 144 ? -12.175 12.257 7.361 1.00 90.31 144 LEU A C 1
ATOM 1130 O O . LE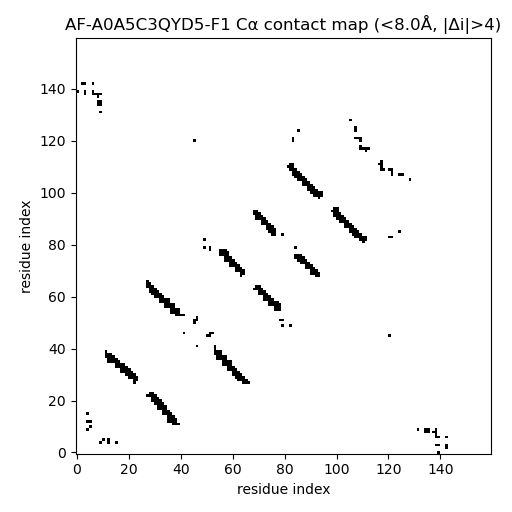U A 1 144 ? -13.203 12.063 8.004 1.00 90.31 144 LEU A O 1
ATOM 1134 N N . LYS A 1 145 ? -11.687 13.478 7.114 1.00 90.81 145 LYS A N 1
ATOM 1135 C CA . LYS A 1 145 ? -12.343 14.705 7.573 1.00 90.81 145 LYS A CA 1
ATOM 1136 C C . LYS A 1 145 ? -13.759 14.815 7.009 1.00 90.81 145 LYS A C 1
ATOM 1138 O O . LYS A 1 145 ? -14.702 14.998 7.767 1.00 90.81 145 LYS A O 1
ATOM 1143 N N . ARG A 1 146 ? -13.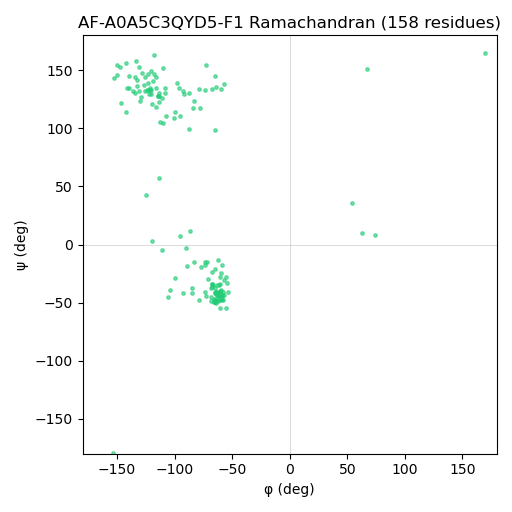921 14.598 5.701 1.00 90.88 146 ARG A N 1
ATOM 1144 C CA . ARG A 1 146 ? -15.238 14.621 5.054 1.00 90.88 146 ARG A CA 1
ATOM 1145 C C . ARG A 1 146 ? -16.201 13.590 5.654 1.00 90.88 146 ARG A C 1
ATOM 1147 O O . ARG A 1 146 ? -17.332 13.935 5.970 1.00 90.88 146 ARG A O 1
ATOM 1154 N N . LEU A 1 147 ? -15.751 12.348 5.850 1.00 90.19 147 LEU A N 1
ATOM 1155 C CA . LEU A 1 147 ? -16.570 11.291 6.463 1.00 90.19 147 LEU A CA 1
ATOM 1156 C C . LEU A 1 147 ? -16.953 11.614 7.914 1.00 90.19 147 LEU A C 1
ATOM 1158 O O . LEU A 1 147 ? -18.040 11.254 8.365 1.00 90.19 147 LEU A O 1
ATOM 1162 N N . TRP A 1 148 ? -16.060 12.273 8.654 1.00 89.81 148 TRP A N 1
ATOM 1163 C CA . TRP A 1 148 ? -16.341 12.729 10.009 1.00 89.81 148 TRP A CA 1
ATOM 1164 C C . TRP A 1 148 ? -17.431 13.802 10.018 1.00 89.81 148 TRP A C 1
ATOM 1166 O O . TRP A 1 148 ? -18.414 13.660 10.742 1.00 89.81 148 TRP A O 1
ATOM 1176 N N . ASP A 1 149 ? -17.291 14.826 9.176 1.00 92.62 149 ASP A N 1
ATOM 1177 C CA . ASP A 1 149 ? -18.241 15.935 9.079 1.00 92.62 149 ASP A CA 1
ATOM 1178 C C . ASP A 1 149 ? -19.636 15.443 8.637 1.00 92.62 149 ASP A C 1
ATOM 1180 O O . ASP A 1 149 ? -20.643 15.794 9.255 1.00 92.62 149 ASP A O 1
ATOM 1184 N N . GLU A 1 150 ? -19.703 14.550 7.639 1.00 91.44 150 GLU A N 1
ATOM 1185 C CA . GLU A 1 150 ? -20.946 13.903 7.182 1.00 91.44 150 GLU A CA 1
ATOM 1186 C C . GLU A 1 150 ? -21.657 13.154 8.323 1.00 91.44 150 GLU A C 1
ATOM 1188 O O . GLU A 1 150 ? -22.874 13.274 8.492 1.00 91.44 150 GLU A O 1
ATOM 1193 N N . ARG A 1 151 ? -20.902 12.422 9.151 1.00 90.50 151 ARG A N 1
ATOM 1194 C CA . ARG A 1 151 ? -21.449 11.712 10.314 1.00 90.50 151 ARG A CA 1
ATOM 1195 C C . ARG A 1 151 ? -22.016 12.673 11.359 1.00 90.50 151 ARG A C 1
ATOM 1197 O O . ARG A 1 151 ? -23.074 12.391 11.917 1.00 90.50 151 ARG A O 1
ATOM 1204 N N . GLN A 1 152 ? -21.336 13.785 11.643 1.00 91.00 152 GLN A N 1
ATOM 1205 C CA . GLN A 1 152 ? -21.822 14.768 12.621 1.00 91.00 152 GLN A CA 1
ATOM 1206 C C . GLN A 1 152 ? -23.129 15.422 12.162 1.00 91.00 152 GLN A C 1
ATOM 1208 O O . GLN A 1 152 ? -24.059 15.563 12.955 1.00 91.00 152 GLN A O 1
ATOM 1213 N N . LEU A 1 153 ? -23.235 15.754 10.871 1.00 90.25 153 LEU A N 1
ATOM 1214 C CA . LEU A 1 153 ? -24.461 16.306 10.288 1.00 90.25 153 LEU A CA 1
ATOM 1215 C C . LEU A 1 153 ? -25.637 15.325 10.380 1.00 90.25 153 LEU A C 1
ATOM 1217 O O . LEU A 1 153 ? -26.741 15.728 10.743 1.00 90.25 153 LEU A O 1
ATOM 1221 N N . GLN A 1 154 ? -25.406 14.038 10.105 1.00 88.50 154 GLN A N 1
ATOM 1222 C CA . GLN A 1 154 ? -26.436 13.004 10.252 1.00 88.50 154 GLN A CA 1
ATOM 1223 C C . GLN A 1 154 ? -26.924 12.886 11.697 1.00 88.50 154 GLN A C 1
ATOM 1225 O O . GLN A 1 154 ? -28.129 12.822 11.930 1.00 88.50 154 GLN A O 1
ATOM 1230 N N . LEU A 1 155 ? -26.011 12.893 12.671 1.00 88.25 155 LEU A N 1
ATOM 1231 C CA . LEU A 1 155 ? -26.374 12.820 14.087 1.00 88.25 155 LEU A CA 1
ATOM 1232 C C . LEU A 1 155 ? -27.201 14.036 14.522 1.00 88.25 155 LEU A C 1
ATOM 1234 O O . LEU A 1 155 ? -28.217 13.855 15.183 1.00 88.25 155 LEU A O 1
ATOM 1238 N N . ALA A 1 156 ? -26.820 15.242 14.090 1.00 84.12 156 ALA A N 1
ATOM 1239 C CA . ALA A 1 156 ? -27.548 16.473 14.396 1.00 84.12 156 ALA A CA 1
ATOM 1240 C C . ALA A 1 156 ? -28.958 16.512 13.774 1.00 84.12 156 ALA A C 1
ATOM 1242 O O . ALA A 1 156 ? -29.898 16.984 14.412 1.00 84.12 156 ALA A O 1
ATOM 1243 N N . GLY A 1 157 ? -29.122 15.990 12.553 1.00 76.75 157 GLY A N 1
ATOM 1244 C CA . GLY A 1 157 ? -30.422 15.904 11.878 1.00 76.75 157 GLY A CA 1
ATOM 1245 C C . GLY A 1 157 ? -31.329 14.773 12.377 1.00 76.75 157 GLY A C 1
ATOM 1246 O O . GLY A 1 157 ? -32.531 14.839 12.169 1.00 76.75 157 GLY A O 1
ATOM 1247 N N . SER A 1 158 ? -30.775 13.755 13.044 1.00 67.19 158 SER A N 1
ATOM 1248 C CA . SER A 1 158 ? -31.540 12.643 13.642 1.00 67.19 158 SER A CA 1
ATOM 1249 C C . SER A 1 158 ? -32.109 12.978 15.027 1.00 67.19 158 SER A C 1
ATOM 1251 O O . SER A 1 158 ? -32.933 12.239 15.557 1.00 67.19 158 SER A O 1
ATOM 1253 N N . SER A 1 159 ? -31.614 14.056 15.640 1.00 57.94 159 SER A N 1
ATOM 1254 C CA . SER A 1 159 ? -32.039 14.572 16.946 1.00 57.94 159 SER A CA 1
ATOM 1255 C C . SER A 1 159 ? -33.093 15.688 16.862 1.00 57.94 159 SER A C 1
ATOM 1257 O O . SER A 1 159 ? -33.405 16.291 17.889 1.00 57.94 159 SER A O 1
ATOM 1259 N N . ALA A 1 160 ? -33.614 15.964 15.662 1.00 48.03 160 ALA A N 1
ATOM 1260 C CA . ALA A 1 160 ? -34.696 16.910 15.377 1.00 48.03 160 ALA A CA 1
ATOM 1261 C C . ALA A 1 160 ? -35.937 16.155 14.881 1.00 48.03 160 ALA A C 1
ATOM 1263 O O . ALA A 1 160 ? -37.055 16.596 15.227 1.00 48.03 160 ALA A O 1
#

Nearest PDB structures (foldseek):
  5jqm-assembly1_B  TM=8.795E-01  e=4.238E-09  Saccharomyces cerevisiae S288C
  5jqm-assembly1_C  TM=8.812E-01  e=1.262E-08  Saccharomyces cerevisiae S288C
  5jqm-assembly1_A  TM=8.753E-01  e=1.125E-08  Saccharomyces cerevisiae S288C
  8ag0-assembly1_A  TM=8.335E-01  e=1.063E-08  Homo sapiens
  4ytx-assembly4_L  TM=6.472E-01  e=5.955E-08  Saccharomyces cerevisiae S288C

Foldseek 3Di:
DVPLPPFPLQPQWDDKAWPDWDADPVQRKIKTKIKIKGQADDPPVCCVPPNDDSIWIKIKIKIARPVQRKIKMWIWTPPCVVFKIKIKIWIWGDPDPPDIDIDIDIDIFGDDPPPVVRVVVRVVVVVVCVSCVVSSVVSNVVVVVVVVVVVVVVVVVVVD

Solvent-accessible surface area (backbone atoms only — not comparable to full-atom values): 8764 Å² total; per-residue (Å²): 116,91,68,46,63,86,36,87,58,49,71,42,56,75,45,78,45,79,78,46,74,51,72,40,87,87,80,54,34,36,41,39,33,32,43,34,34,29,52,54,88,65,55,68,68,54,38,72,74,70,59,73,64,51,63,39,39,30,42,36,42,35,40,38,31,71,90,75,54,30,38,40,38,39,37,33,44,59,53,60,40,84,46,38,35,50,41,35,41,37,43,37,35,70,69,49,101,88,41,70,43,78,48,76,51,73,48,75,47,59,61,55,91,50,62,72,58,26,54,52,48,45,52,50,52,48,56,48,48,57,53,49,52,55,30,50,51,52,29,40,49,54,45,51,50,52,55,49,53,55,50,52,53,51,55,59,63,72,76,110

Sequence (160 aa):
MWHKYPNPSSSHVTSVDVLDRTFDPKSGLVRTERIIGCKQNAPAWVIKLFGGSEQAFVREISFIDAANQTASITSMNLSLAQVATCYEQIQYSPASHDRTTFTQSAEIQARTSWRSVANGLENWLYARFQQNAQLGKAGFTDVLKRLWDERQLQLAGSSA

Radius of gyration: 18.34 Å; Cα contact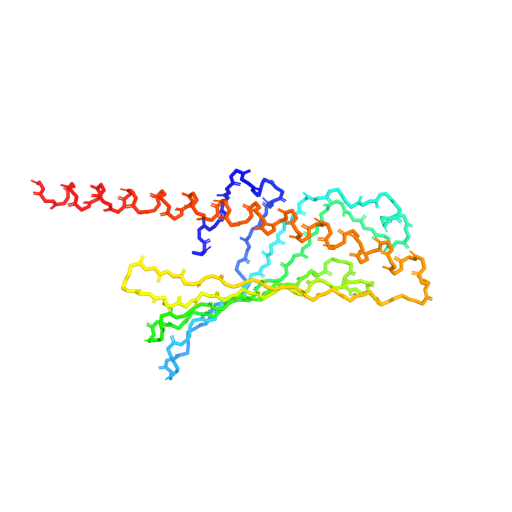s (8 Å, |Δi|>4): 257; chains: 1; bounding box: 58×34×47 Å

Secondary structure (DSSP, 8-state):
-GGG-S-GGGTTEEEEEEEEEEE-TTT-EEEEEEEEEEE----HHHHHHH---SEEEEEEEEEEETTTTEEEEEEEE-TTTTTEEEEEEEEEEEEETTEEEEEEEEEEEE--S-HHHHHHHHHHHHHHHHHHHHHHHHHHHHHHHHHHHHHHHHHHHHT-